Protein AF-A0A3C1KJ35-F1 (afdb_monomer)

Nearest PDB structures (foldseek):
  4p04-assembly1_A  TM=3.106E-01  e=1.933E+00  Escherichia coli
  3elq-assembly1_A  TM=2.850E-01  e=1.742E+00  Escherichia coli CFT073
  3ett-assembly1_A  TM=3.058E-01  e=2.381E+00  Escherichia coli CFT073
  4p04-assembly1_B  TM=2.835E-01  e=2.037E+00  Escherichia coli
  3elq-assembly1_B  TM=2.838E-01  e=2.784E+00  Escherichia coli CFT073

Foldseek 3Di:
DPDDDFDWDKDFPDWDDDVPDDIDTDIGTPARGKDWKWKWWQDPVGTHDTDIWIWGPQDVVVRRHTDIGHPPPPDDAQTWIWIGDPNDIDIDGHHDD

Structure (mmCIF, N/CA/C/O backbone):
data_AF-A0A3C1KJ35-F1
#
_entry.id   AF-A0A3C1KJ35-F1
#
loop_
_atom_site.group_PDB
_atom_site.id
_atom_site.type_symbol
_atom_site.label_atom_id
_atom_site.label_alt_id
_atom_site.label_comp_id
_atom_site.label_asym_id
_atom_site.label_entity_id
_atom_site.label_seq_id
_atom_site.pdbx_PDB_ins_code
_atom_site.Cartn_x
_atom_site.Cartn_y
_atom_site.Cartn_z
_atom_site.occupancy
_atom_site.B_iso_or_equiv
_atom_site.auth_seq_id
_atom_site.auth_comp_id
_atom_site.auth_asym_id
_atom_site.auth_atom_id
_atom_site.pdbx_PDB_model_num
ATOM 1 N N . GLU A 1 1 ? 4.527 -24.153 10.614 1.00 39.41 1 GLU A N 1
ATOM 2 C CA . GLU A 1 1 ? 4.685 -23.208 9.497 1.00 39.41 1 GLU A CA 1
ATOM 3 C C . GLU A 1 1 ? 4.177 -21.883 10.009 1.00 39.41 1 GLU A C 1
ATOM 5 O O . GLU A 1 1 ? 3.027 -21.823 10.421 1.00 39.41 1 GLU A O 1
ATOM 10 N N . ASP A 1 2 ? 5.057 -20.895 10.143 1.00 51.62 2 ASP A N 1
ATOM 11 C CA . ASP A 1 2 ? 4.631 -19.555 10.531 1.00 51.62 2 ASP A CA 1
ATOM 12 C C . ASP A 1 2 ? 3.979 -18.930 9.299 1.00 51.62 2 ASP A C 1
ATOM 14 O O . ASP A 1 2 ? 4.661 -18.682 8.302 1.00 51.62 2 ASP A O 1
ATOM 18 N N . ASP A 1 3 ? 2.658 -18.742 9.339 1.00 59.06 3 ASP A N 1
ATOM 19 C CA . ASP A 1 3 ? 1.968 -17.964 8.315 1.00 59.06 3 ASP A CA 1
ATOM 20 C C . ASP A 1 3 ? 2.662 -16.597 8.210 1.00 59.06 3 ASP A C 1
ATOM 22 O O . ASP A 1 3 ? 2.900 -15.948 9.240 1.00 59.06 3 ASP A O 1
ATOM 26 N N . PRO A 1 4 ? 3.024 -16.143 6.997 1.00 58.84 4 PRO A N 1
ATOM 27 C CA . PRO A 1 4 ? 3.622 -14.830 6.838 1.00 58.84 4 PRO A CA 1
ATOM 28 C C . PRO A 1 4 ? 2.679 -13.778 7.442 1.00 58.84 4 PRO A C 1
ATOM 30 O O . PRO A 1 4 ? 1.457 -13.888 7.304 1.00 58.84 4 PRO A O 1
ATOM 33 N N . PRO A 1 5 ? 3.210 -12.761 8.141 1.00 63.19 5 PRO A N 1
ATOM 34 C CA . PRO A 1 5 ? 2.376 -11.790 8.831 1.00 63.19 5 PRO A CA 1
ATOM 35 C C . PRO A 1 5 ? 1.520 -11.024 7.817 1.00 63.19 5 PRO A C 1
ATOM 37 O O . PRO A 1 5 ? 2.026 -10.174 7.087 1.00 63.19 5 PRO A O 1
ATOM 40 N N . ASN A 1 6 ? 0.216 -11.298 7.798 1.00 80.56 6 ASN A N 1
ATOM 41 C CA . ASN A 1 6 ? -0.748 -10.548 6.999 1.00 80.56 6 ASN A CA 1
ATOM 42 C C . ASN A 1 6 ? -0.977 -9.184 7.655 1.00 80.56 6 ASN A C 1
ATOM 44 O O . ASN A 1 6 ? -1.566 -9.090 8.735 1.00 80.56 6 ASN A O 1
ATOM 48 N N . TRP A 1 7 ? -0.478 -8.112 7.035 1.00 91.62 7 TRP A N 1
ATOM 49 C CA . TRP A 1 7 ? -0.642 -6.772 7.596 1.00 91.62 7 TRP A CA 1
ATOM 50 C C . TRP A 1 7 ? -2.073 -6.290 7.373 1.00 91.62 7 TRP A C 1
ATOM 52 O O . TRP A 1 7 ? -2.516 -6.125 6.240 1.00 91.62 7 TRP A O 1
ATOM 62 N N . VAL A 1 8 ? -2.793 -6.005 8.453 1.00 92.81 8 VAL A N 1
ATOM 63 C CA . VAL A 1 8 ? -4.105 -5.357 8.375 1.00 92.81 8 VAL A CA 1
ATOM 64 C C . VAL A 1 8 ? -3.894 -3.847 8.278 1.00 92.81 8 VAL A C 1
ATOM 66 O O . VAL A 1 8 ? -3.268 -3.248 9.154 1.00 92.81 8 VAL A O 1
ATOM 69 N N . LEU A 1 9 ? -4.416 -3.220 7.222 1.00 94.19 9 LEU A N 1
ATOM 70 C CA . LEU A 1 9 ? -4.296 -1.782 6.986 1.00 94.19 9 LEU A CA 1
ATOM 71 C C . LEU A 1 9 ? -5.650 -1.091 7.150 1.00 94.19 9 LEU A C 1
ATOM 73 O O . LEU A 1 9 ? -6.639 -1.493 6.539 1.00 94.19 9 LEU A O 1
ATOM 77 N N . ALA A 1 10 ? -5.682 -0.006 7.921 1.00 94.38 10 ALA A N 1
ATOM 78 C CA . ALA A 1 10 ? -6.878 0.795 8.153 1.00 94.38 10 ALA A CA 1
ATOM 79 C C . ALA A 1 10 ? -6.547 2.293 8.244 1.00 94.38 10 ALA A C 1
ATOM 81 O O . ALA A 1 10 ? -5.407 2.669 8.524 1.00 94.38 10 ALA A O 1
ATOM 82 N N . THR A 1 11 ? -7.545 3.150 8.028 1.00 95.31 11 THR A N 1
ATOM 83 C CA . THR A 1 11 ? -7.441 4.599 8.244 1.00 95.31 11 THR A CA 1
ATOM 84 C C . THR A 1 11 ? -8.237 5.031 9.460 1.00 95.31 11 THR A C 1
ATOM 86 O O . THR A 1 11 ? -9.304 4.494 9.751 1.00 95.31 11 THR A O 1
ATOM 89 N N . ILE A 1 12 ? -7.736 6.050 10.153 1.00 97.00 12 ILE A N 1
ATOM 90 C CA .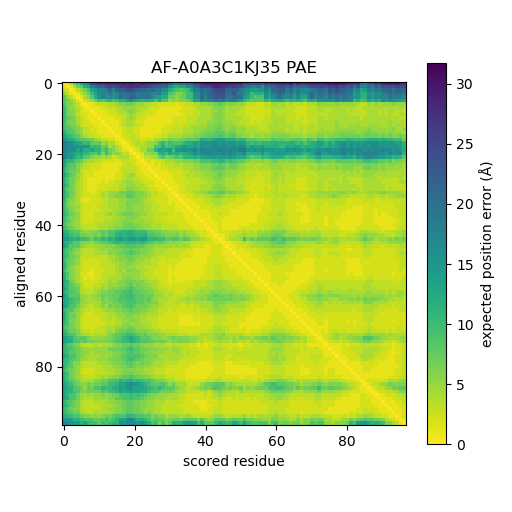 ILE A 1 12 ? -8.526 6.785 11.136 1.00 97.00 12 ILE A CA 1
ATOM 91 C C . ILE A 1 12 ? -9.376 7.803 10.374 1.00 97.00 12 ILE A C 1
ATOM 93 O O . ILE A 1 12 ? -8.843 8.685 9.702 1.00 97.00 12 ILE A O 1
ATOM 97 N N . ARG A 1 13 ? -10.699 7.680 10.482 1.00 97.44 13 ARG A N 1
ATOM 98 C CA . ARG A 1 13 ? -11.680 8.565 9.835 1.00 97.44 13 ARG A CA 1
ATOM 99 C C . ARG A 1 13 ? -11.997 9.786 10.677 1.00 97.44 13 ARG A C 1
ATOM 101 O O . ARG A 1 13 ? -12.201 10.868 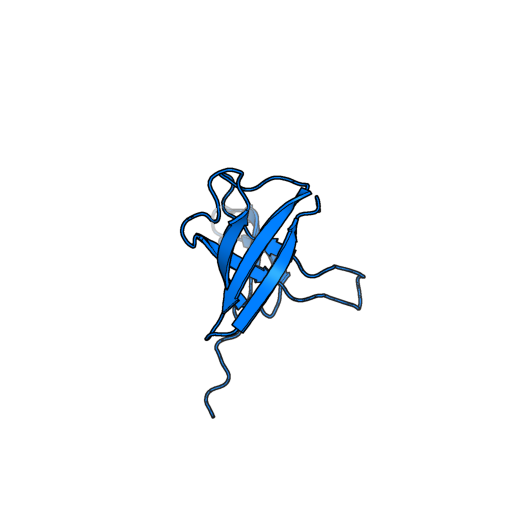10.138 1.00 97.44 13 ARG A O 1
ATOM 108 N N . TRP A 1 14 ? -12.051 9.605 11.990 1.00 97.19 14 TRP A N 1
ATOM 109 C CA . TRP A 1 14 ? -12.280 10.679 12.943 1.00 97.19 14 TRP A CA 1
ATOM 110 C C . TRP A 1 14 ? -11.796 10.268 14.330 1.00 97.19 14 TRP A C 1
ATOM 112 O O . TRP A 1 14 ? -11.711 9.083 14.657 1.00 97.19 14 TRP A O 1
ATOM 122 N N . VAL A 1 15 ? -11.513 11.274 15.151 1.00 96.69 15 VAL A N 1
ATOM 123 C CA . VAL A 1 15 ? -11.200 11.130 16.573 1.00 96.69 15 VAL A CA 1
ATOM 124 C C . VAL A 1 15 ? -12.104 12.091 17.335 1.00 96.69 15 VAL A C 1
ATOM 126 O O . VAL A 1 15 ? -12.231 13.250 16.946 1.00 96.69 15 VAL A O 1
ATOM 129 N N . SER A 1 16 ? -12.745 11.617 18.399 1.00 95.12 16 SER A N 1
ATOM 130 C CA . SER A 1 16 ? -13.592 12.432 19.269 1.00 95.12 16 SER A CA 1
ATOM 131 C C . SER A 1 16 ? -13.143 12.266 20.713 1.00 95.12 16 SER A C 1
ATOM 133 O O . SER A 1 16 ? -13.071 11.150 21.226 1.00 95.12 16 SER A O 1
ATOM 135 N N . GLN A 1 17 ? -12.825 13.385 21.359 1.00 93.69 17 GLN A N 1
ATOM 136 C CA . GLN A 1 17 ? -12.544 13.439 22.787 1.00 93.69 17 GLN A CA 1
ATOM 137 C C . GLN A 1 17 ? -13.720 14.132 23.465 1.00 93.69 17 GLN A C 1
ATOM 139 O O . GLN A 1 17 ? -14.034 15.280 23.160 1.00 93.69 17 GLN A O 1
ATOM 144 N N . LEU A 1 18 ? -14.393 13.408 24.351 1.00 87.75 18 LEU A N 1
A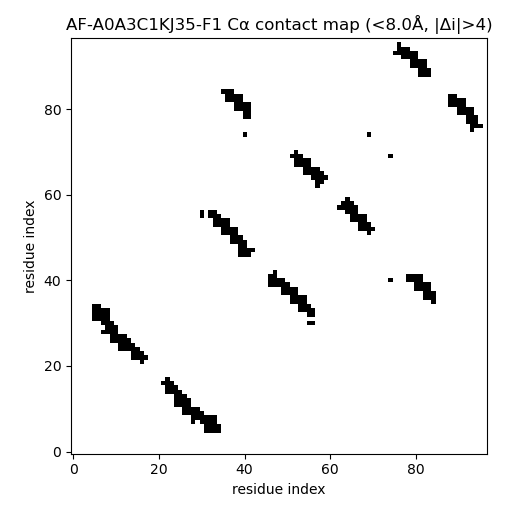TOM 145 C CA . LEU A 1 18 ? -15.512 13.912 25.135 1.00 87.75 18 LEU A CA 1
ATOM 146 C C . LEU A 1 18 ? -15.020 14.099 26.569 1.00 87.75 18 LEU A C 1
ATOM 148 O O . LEU A 1 18 ? -14.426 13.186 27.141 1.00 87.75 18 LEU A O 1
ATOM 152 N N . GLU A 1 19 ? -15.255 15.275 27.143 1.00 88.44 19 GLU A N 1
ATOM 153 C CA . GLU A 1 19 ? -14.830 15.585 28.508 1.00 88.44 19 GLU A CA 1
ATOM 154 C C . GLU A 1 19 ? -15.410 14.562 29.500 1.00 88.44 19 GLU A C 1
ATOM 156 O O . GLU A 1 19 ? -16.597 14.227 29.456 1.00 88.44 19 GLU A O 1
ATOM 161 N N . GLY A 1 20 ? -14.549 13.995 30.350 1.00 87.56 20 GLY A N 1
ATOM 162 C CA . GLY A 1 20 ? -14.926 12.939 31.295 1.00 87.56 20 GLY A CA 1
ATOM 163 C C . GLY A 1 20 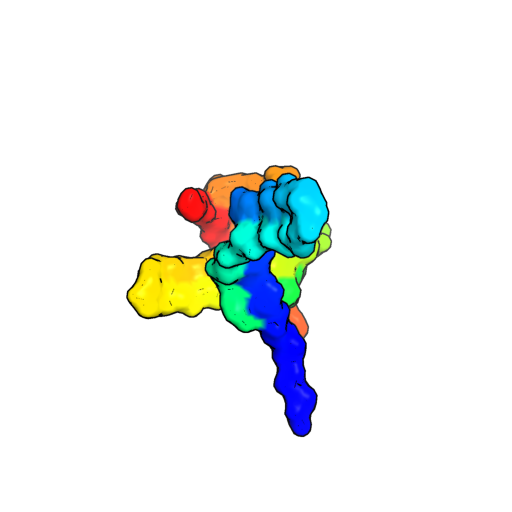? -15.221 11.561 30.676 1.00 87.56 20 GLY A C 1
ATOM 164 O O . GLY A 1 20 ? -15.709 10.684 31.387 1.00 87.56 20 GLY A O 1
ATOM 165 N N . LYS A 1 21 ? -14.943 11.336 29.382 1.00 87.06 21 LYS A N 1
ATOM 166 C CA . LYS A 1 21 ? -15.121 10.038 28.699 1.00 87.06 21 LYS A CA 1
ATOM 167 C C . LYS A 1 21 ? -13.844 9.581 27.986 1.00 87.06 21 LYS A C 1
ATOM 169 O O . LYS A 1 21 ? -12.888 10.336 27.835 1.00 87.06 21 LYS A O 1
ATOM 174 N N . SER A 1 22 ? -13.832 8.324 27.538 1.00 90.50 22 SER A N 1
ATOM 175 C CA . SER A 1 22 ? -12.755 7.788 26.703 1.00 90.50 22 SER A CA 1
ATOM 176 C C . SER A 1 22 ? -12.738 8.429 25.311 1.00 90.50 22 SER A C 1
ATOM 178 O O . SER A 1 22 ? -13.774 8.810 24.762 1.00 90.50 22 SER A O 1
ATOM 180 N N . THR A 1 23 ? -11.544 8.514 24.722 1.00 94.56 23 THR A N 1
ATOM 181 C CA . THR A 1 23 ? -11.369 8.888 23.315 1.00 94.56 23 THR A CA 1
ATOM 182 C C . THR A 1 23 ? -12.034 7.850 22.420 1.00 94.56 23 THR A C 1
ATOM 184 O O . THR A 1 23 ? -11.740 6.657 22.514 1.00 94.56 23 THR A O 1
ATOM 187 N N . LEU A 1 24 ? -12.899 8.312 21.523 1.00 95.25 24 LEU A N 1
ATOM 188 C CA . LEU A 1 24 ? -13.514 7.494 20.487 1.00 95.25 24 LEU A CA 1
ATOM 189 C C . LEU A 1 24 ? -12.771 7.700 19.165 1.00 95.25 24 LEU A C 1
ATOM 191 O O . LEU A 1 24 ? -12.400 8.824 18.821 1.00 95.25 24 LEU A O 1
ATOM 195 N N . VAL A 1 25 ? -12.575 6.619 18.414 1.00 96.38 25 VAL A N 1
ATOM 196 C CA . VAL A 1 25 ? -11.909 6.639 17.108 1.00 96.38 25 VAL A CA 1
ATOM 197 C C . VAL A 1 25 ? -12.765 5.869 16.112 1.00 96.38 25 VAL A C 1
ATOM 199 O O . VAL A 1 25 ? -13.073 4.699 16.329 1.00 96.38 25 VAL A O 1
ATOM 202 N N . GLY A 1 26 ? -13.135 6.520 15.012 1.00 97.00 26 GLY A N 1
ATOM 203 C CA . GLY A 1 26 ? -13.723 5.848 13.859 1.00 97.00 26 GLY A CA 1
ATOM 204 C C . GLY A 1 26 ? -12.622 5.329 12.947 1.00 97.00 26 GLY A C 1
ATOM 205 O O . GLY A 1 26 ? -11.771 6.109 12.520 1.00 97.00 26 GLY A O 1
ATOM 206 N N . VAL A 1 27 ? -12.643 4.036 12.632 1.00 96.75 27 VAL A N 1
ATOM 207 C CA . VAL A 1 27 ? -11.643 3.377 11.782 1.00 96.75 27 VAL A CA 1
ATOM 208 C C . VAL A 1 27 ? -12.321 2.785 10.545 1.00 96.75 27 VAL A C 1
ATOM 210 O O . VAL A 1 27 ? -13.399 2.206 10.651 1.00 96.75 27 VAL A O 1
ATOM 213 N N . GLU A 1 28 ? -11.691 2.924 9.380 1.00 94.81 28 GLU A N 1
ATOM 214 C CA . GLU A 1 28 ? -12.095 2.277 8.125 1.00 94.81 28 GLU A CA 1
ATOM 215 C C . GLU A 1 28 ? -11.015 1.284 7.693 1.00 94.81 28 GLU A C 1
ATOM 217 O O . GLU A 1 28 ? -9.858 1.664 7.504 1.00 94.81 28 GLU A O 1
ATOM 222 N N . LEU A 1 29 ? -11.388 0.017 7.526 1.00 91.56 29 LEU A N 1
ATOM 223 C CA . LEU A 1 29 ? -10.490 -1.017 7.022 1.00 91.56 29 LEU A CA 1
ATOM 224 C C . LEU A 1 29 ? -10.216 -0.790 5.527 1.00 91.56 29 LEU A C 1
ATOM 226 O O . LEU A 1 29 ? -11.147 -0.786 4.730 1.00 91.56 29 LEU A O 1
ATOM 230 N N . LEU A 1 30 ? -8.943 -0.646 5.149 1.00 90.06 30 LEU A N 1
ATOM 231 C CA . LEU A 1 30 ? -8.520 -0.546 3.747 1.00 90.06 30 LEU A CA 1
ATOM 232 C C . LEU A 1 30 ? -8.202 -1.910 3.140 1.00 90.06 30 LEU A C 1
ATOM 234 O O . LEU A 1 30 ? -8.494 -2.152 1.973 1.00 90.06 30 LEU A O 1
ATOM 238 N N . SER A 1 31 ? -7.544 -2.779 3.908 1.00 92.56 31 SER A N 1
ATOM 239 C CA . SER A 1 31 ? -7.201 -4.125 3.460 1.00 92.56 31 SER A CA 1
ATOM 240 C C . SER A 1 31 ? -6.972 -5.058 4.646 1.00 92.56 31 SER A C 1
ATOM 242 O O . SER A 1 31 ? -6.269 -4.679 5.587 1.00 92.56 31 SER A O 1
ATOM 244 N N . PRO A 1 32 ? -7.507 -6.288 4.600 1.00 88.25 32 PRO A N 1
ATOM 245 C CA . PRO A 1 32 ? -7.244 -7.305 5.611 1.00 88.25 32 PRO A CA 1
ATOM 246 C C . PRO A 1 32 ? -5.887 -8.013 5.440 1.00 88.25 32 PRO A C 1
ATOM 248 O O . PRO A 1 32 ? -5.488 -8.745 6.338 1.00 88.25 32 PRO A O 1
ATOM 251 N N . ALA A 1 33 ? -5.196 -7.841 4.307 1.00 91.06 33 ALA A N 1
ATOM 252 C CA . ALA A 1 33 ? -3.967 -8.578 4.004 1.00 91.06 33 ALA A CA 1
ATOM 253 C C . ALA A 1 33 ? -3.054 -7.789 3.055 1.00 91.06 33 ALA A C 1
ATOM 255 O O . ALA A 1 33 ? -3.001 -8.063 1.866 1.00 91.06 33 ALA A O 1
ATOM 256 N N . ALA A 1 34 ? -2.369 -6.766 3.553 1.00 94.00 34 ALA A N 1
ATOM 257 C CA . ALA A 1 34 ? -1.362 -6.030 2.799 1.00 94.00 34 ALA A CA 1
ATOM 258 C C . ALA A 1 34 ? -0.007 -6.754 2.816 1.00 94.00 34 ALA A C 1
ATOM 260 O O . ALA A 1 34 ? 0.404 -7.297 3.843 1.00 94.00 34 ALA A O 1
ATOM 261 N N . GLU A 1 35 ? 0.715 -6.684 1.700 1.00 93.25 35 GLU A N 1
ATOM 262 C CA . GLU A 1 35 ? 2.052 -7.263 1.558 1.00 93.25 35 GLU A CA 1
ATOM 263 C C . GLU A 1 35 ? 3.114 -6.173 1.333 1.00 93.25 35 GLU A C 1
ATOM 265 O O . GLU A 1 35 ? 2.866 -5.218 0.583 1.00 93.25 35 GLU A O 1
ATOM 270 N N . PRO A 1 36 ? 4.317 -6.296 1.925 1.00 94.06 36 PRO A N 1
ATOM 271 C CA . PRO A 1 36 ? 5.432 -5.394 1.658 1.00 94.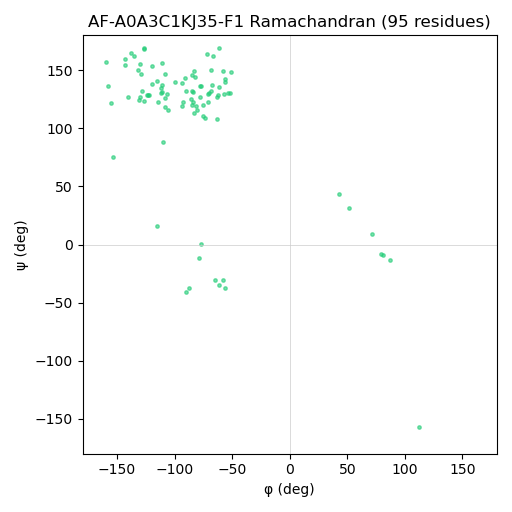06 36 PRO A CA 1
ATOM 272 C C . PRO A 1 36 ? 6.120 -5.727 0.331 1.00 94.06 36 PRO A C 1
ATOM 274 O O . PRO A 1 36 ? 6.574 -6.844 0.116 1.00 94.06 36 PRO A O 1
ATOM 277 N N . TRP A 1 37 ? 6.272 -4.735 -0.544 1.00 95.69 37 TRP A N 1
ATOM 278 C CA . TRP A 1 37 ? 6.945 -4.890 -1.837 1.00 95.69 37 TRP A CA 1
ATOM 279 C C . TRP A 1 37 ? 7.996 -3.791 -2.047 1.00 95.69 37 TRP A C 1
ATOM 281 O O . TRP A 1 37 ? 7.917 -2.695 -1.484 1.00 95.69 37 TRP A O 1
ATOM 291 N N . GLY A 1 38 ? 8.992 -4.069 -2.888 1.00 96.81 38 GLY A N 1
ATOM 292 C CA . GLY A 1 38 ? 9.848 -3.044 -3.487 1.00 96.81 38 GLY A CA 1
ATOM 293 C C . GLY A 1 38 ? 9.303 -2.633 -4.853 1.00 96.81 38 GLY A C 1
ATOM 294 O O . GLY A 1 38 ? 8.884 -3.490 -5.619 1.00 96.81 38 GLY A O 1
ATOM 295 N N . ALA A 1 39 ? 9.323 -1.349 -5.193 1.00 97.44 39 ALA A N 1
ATOM 296 C CA . ALA A 1 39 ? 8.922 -0.839 -6.501 1.00 97.44 39 ALA A CA 1
ATOM 297 C C . ALA A 1 39 ? 10.068 -0.064 -7.148 1.00 97.44 39 ALA A C 1
ATOM 299 O O . ALA A 1 39 ? 10.629 0.848 -6.543 1.00 97.44 39 ALA A O 1
ATOM 300 N N . ARG A 1 40 ? 10.391 -0.405 -8.395 1.00 97.31 40 ARG A N 1
ATOM 301 C CA . ARG A 1 40 ? 11.317 0.351 -9.243 1.00 97.31 40 ARG A CA 1
ATOM 302 C C . ARG A 1 40 ? 10.531 1.045 -10.340 1.00 97.31 40 ARG A C 1
ATOM 304 O O . ARG A 1 40 ? 9.784 0.399 -11.073 1.00 97.31 40 ARG A O 1
ATOM 311 N N . ILE A 1 41 ? 10.703 2.351 -10.447 1.00 96.94 41 ILE A N 1
ATOM 312 C CA . ILE A 1 41 ? 10.051 3.191 -11.445 1.00 96.94 41 ILE A CA 1
ATOM 313 C C . ILE A 1 41 ? 10.737 3.018 -12.796 1.00 96.94 41 ILE A C 1
ATOM 315 O O . ILE A 1 41 ? 11.964 3.044 -12.868 1.00 96.94 41 ILE A O 1
ATOM 319 N N . HIS A 1 42 ? 9.947 2.898 -13.863 1.00 96.50 42 HIS A N 1
ATOM 320 C CA . HIS A 1 42 ? 10.445 2.975 -15.235 1.00 96.50 42 HIS A CA 1
ATOM 321 C C . HIS A 1 42 ? 10.627 4.447 -15.613 1.00 96.50 42 HIS A C 1
ATOM 323 O O . HIS A 1 42 ? 9.652 5.199 -15.659 1.00 96.50 42 HIS A O 1
ATOM 329 N N . ALA A 1 43 ? 11.866 4.861 -15.863 1.00 91.38 43 ALA A N 1
ATOM 330 C CA . ALA A 1 43 ? 12.221 6.187 -16.355 1.00 91.38 43 ALA A CA 1
ATOM 331 C C . ALA A 1 43 ? 13.081 6.071 -17.623 1.00 91.38 43 ALA A C 1
ATOM 333 O O . ALA A 1 43 ? 13.585 4.999 -17.952 1.00 91.38 43 ALA A O 1
ATOM 334 N N . GLU A 1 44 ? 13.275 7.186 -18.329 1.00 90.75 44 GLU A N 1
ATOM 335 C CA . GLU A 1 44 ? 14.100 7.229 -19.547 1.00 90.75 44 GLU A CA 1
ATOM 336 C C . GLU A 1 44 ? 15.561 6.840 -19.280 1.00 90.75 44 GLU A C 1
ATOM 338 O O . GLU A 1 44 ? 16.186 6.170 -20.097 1.00 90.75 44 GLU A O 1
ATOM 343 N N . SER A 1 45 ? 16.092 7.195 -18.106 1.00 92.81 45 SER A N 1
ATOM 344 C CA . SER A 1 45 ? 17.438 6.820 -17.657 1.00 92.81 45 SER A CA 1
ATOM 345 C C . SER A 1 45 ? 17.549 5.371 -17.160 1.00 92.81 45 SER A C 1
ATOM 347 O O . SER A 1 45 ? 18.627 4.951 -16.739 1.00 92.81 45 SER A O 1
ATOM 349 N N . GLY A 1 46 ? 16.454 4.605 -17.193 1.00 93.94 46 GLY A N 1
ATOM 350 C CA . GLY A 1 46 ? 16.376 3.232 -16.707 1.00 93.94 46 GLY A CA 1
ATOM 351 C C . GLY A 1 46 ? 15.497 3.079 -15.464 1.00 93.94 46 GLY A C 1
ATOM 352 O O . GLY A 1 46 ? 14.582 3.860 -15.206 1.00 93.94 46 GLY A O 1
ATOM 353 N N . LEU A 1 47 ? 15.747 2.013 -14.704 1.00 95.81 47 LEU A N 1
ATOM 354 C CA . LEU A 1 47 ? 14.980 1.688 -13.504 1.00 95.81 47 LEU A CA 1
ATOM 355 C C . LEU A 1 47 ? 15.513 2.439 -12.281 1.00 95.81 47 LEU A C 1
ATOM 357 O O . LEU A 1 47 ? 16.707 2.359 -11.993 1.00 95.81 47 LEU A O 1
ATOM 361 N N . SER A 1 48 ? 14.625 3.068 -11.508 1.00 95.69 48 SER A N 1
ATOM 362 C CA . SER A 1 48 ? 15.001 3.700 -10.235 1.00 95.69 48 SER A CA 1
ATOM 363 C C . SER A 1 48 ? 15.553 2.696 -9.218 1.00 95.69 48 SER A C 1
ATOM 365 O O . SER A 1 48 ? 15.383 1.477 -9.351 1.00 95.69 48 SER A O 1
ATOM 367 N N . GLU A 1 49 ? 16.127 3.225 -8.138 1.00 95.38 49 GLU A N 1
ATOM 368 C CA . GLU A 1 49 ? 16.328 2.452 -6.914 1.00 95.38 49 GLU A CA 1
ATOM 369 C C . GLU A 1 49 ? 14.990 1.907 -6.379 1.00 95.38 49 GLU A C 1
ATOM 371 O O . GLU A 1 49 ? 13.944 2.540 -6.594 1.00 95.38 49 GLU A O 1
ATOM 376 N N . PRO A 1 50 ? 14.986 0.740 -5.707 1.00 95.12 50 PRO A N 1
ATOM 377 C CA . PRO A 1 50 ? 13.783 0.185 -5.100 1.00 95.12 50 PRO A CA 1
ATOM 378 C C . PRO A 1 50 ? 13.216 1.089 -3.999 1.00 95.12 50 PRO A C 1
ATOM 380 O O . PRO A 1 50 ? 13.905 1.458 -3.049 1.00 95.12 50 PRO A O 1
ATOM 383 N N . ILE A 1 51 ? 11.923 1.385 -4.087 1.00 96.44 51 ILE A N 1
ATOM 384 C CA . ILE A 1 51 ? 11.163 2.147 -3.094 1.00 96.44 51 ILE A CA 1
ATOM 385 C C . ILE A 1 51 ? 10.165 1.206 -2.417 1.00 96.44 51 ILE A C 1
ATOM 387 O O . ILE A 1 51 ? 9.488 0.432 -3.087 1.00 96.44 51 ILE A O 1
ATOM 391 N N . ARG A 1 52 ? 10.052 1.263 -1.087 1.00 95.62 52 ARG A N 1
ATOM 392 C CA . ARG A 1 52 ? 9.087 0.442 -0.338 1.00 95.62 52 ARG A CA 1
ATOM 393 C C . ARG A 1 52 ? 7.653 0.886 -0.629 1.00 95.62 52 ARG A C 1
ATOM 395 O O . ARG A 1 52 ? 7.346 2.075 -0.538 1.00 95.62 52 ARG A O 1
ATOM 402 N N . VAL A 1 53 ? 6.791 -0.076 -0.927 1.00 96.25 53 VAL A N 1
ATOM 403 C CA . VAL A 1 53 ? 5.352 0.101 -1.166 1.00 96.25 53 VAL A CA 1
ATOM 404 C C . VAL A 1 53 ? 4.576 -1.023 -0.478 1.00 96.25 53 VAL A C 1
ATOM 406 O O . VAL A 1 53 ? 5.163 -2.040 -0.099 1.00 96.25 53 VAL A O 1
ATOM 409 N N . LEU A 1 54 ? 3.263 -0.851 -0.322 1.00 95.56 54 LEU A N 1
ATOM 410 C CA . LEU A 1 54 ? 2.374 -1.933 0.110 1.00 95.56 54 LEU A CA 1
ATOM 411 C C . LEU A 1 54 ? 1.449 -2.317 -1.034 1.00 95.56 54 LEU A C 1
ATOM 413 O O . LEU A 1 54 ? 0.810 -1.445 -1.625 1.00 95.56 54 LEU A O 1
ATOM 417 N N . LEU A 1 55 ? 1.364 -3.610 -1.325 1.00 94.81 55 LEU A N 1
ATOM 418 C CA . LEU A 1 55 ? 0.363 -4.148 -2.234 1.00 94.81 55 LEU A CA 1
ATOM 419 C C . LEU A 1 55 ? -0.846 -4.595 -1.416 1.00 94.81 55 LEU A C 1
ATOM 421 O O . LEU A 1 55 ? -0.735 -5.464 -0.555 1.00 94.81 55 LEU A O 1
ATOM 425 N N . LEU A 1 56 ? -1.997 -3.990 -1.690 1.00 94.62 56 LEU A N 1
ATOM 426 C CA . LEU A 1 56 ? -3.285 -4.460 -1.205 1.00 94.62 56 LEU A CA 1
ATOM 427 C C . LEU A 1 56 ? -3.863 -5.430 -2.248 1.00 94.62 56 LEU A C 1
ATOM 429 O O . LEU A 1 56 ? -3.856 -5.101 -3.442 1.00 94.62 56 LEU A O 1
ATOM 433 N N . PRO A 1 57 ? -4.351 -6.609 -1.836 1.00 92.62 57 PRO A N 1
ATOM 434 C CA . PRO A 1 57 ? -4.938 -7.595 -2.723 1.00 92.62 57 PRO A CA 1
ATOM 435 C C . PRO A 1 57 ? -6.246 -7.081 -3.318 1.00 92.62 57 PRO A C 1
ATOM 437 O O . PRO A 1 57 ? -6.878 -6.154 -2.814 1.00 92.62 57 PRO A O 1
ATOM 440 N N . GLU A 1 58 ? -6.661 -7.728 -4.400 1.00 92.44 58 GLU A N 1
ATOM 441 C CA . GLU A 1 58 ? -7.993 -7.544 -4.965 1.00 92.44 58 GLU A CA 1
ATOM 442 C C . GLU A 1 58 ? -9.072 -7.950 -3.950 1.00 92.44 58 GLU A C 1
ATOM 444 O O . GLU A 1 58 ? -8.995 -9.029 -3.354 1.00 92.44 58 GLU A O 1
ATOM 449 N N . ILE A 1 59 ? -10.124 -7.138 -3.818 1.00 90.44 59 ILE A N 1
ATOM 450 C CA . ILE A 1 59 ? -11.331 -7.500 -3.065 1.00 90.44 59 ILE A CA 1
ATOM 451 C C . ILE A 1 59 ? -12.478 -7.691 -4.057 1.00 90.44 59 ILE A C 1
ATOM 453 O O . ILE A 1 59 ? -13.253 -6.778 -4.351 1.00 90.44 59 ILE A O 1
ATOM 457 N N . LYS A 1 60 ? -12.596 -8.923 -4.568 1.00 90.19 60 LYS A N 1
ATOM 458 C CA . 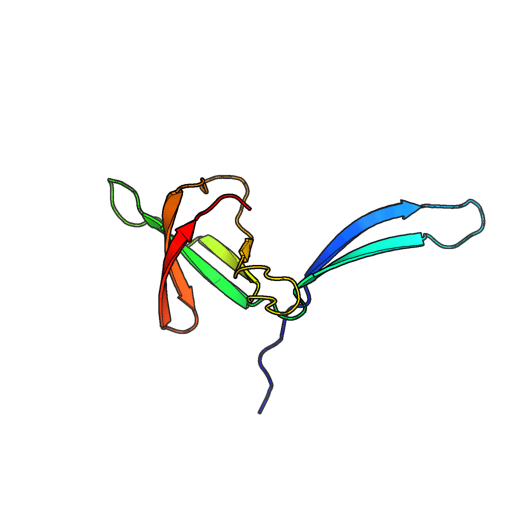LYS A 1 60 ? -13.550 -9.292 -5.632 1.00 90.19 60 LYS A CA 1
ATOM 459 C C . LYS A 1 60 ? -15.004 -8.964 -5.297 1.00 90.19 60 LYS A C 1
ATOM 461 O O . LYS A 1 60 ? -15.741 -8.534 -6.174 1.00 90.19 60 LYS A O 1
ATOM 466 N N . LEU A 1 61 ? -15.404 -9.138 -4.033 1.00 92.38 61 LEU A N 1
ATOM 467 C CA . LEU A 1 61 ? -16.781 -8.916 -3.574 1.00 92.38 61 LEU A CA 1
ATOM 468 C C . LEU A 1 61 ? -17.275 -7.485 -3.842 1.00 92.38 61 LEU A C 1
ATOM 470 O O . LEU A 1 61 ? -18.462 -7.283 -4.073 1.00 92.38 61 LEU A O 1
ATOM 474 N N . VAL A 1 62 ? -16.364 -6.511 -3.824 1.00 89.81 62 VAL A N 1
ATOM 475 C CA . VAL A 1 62 ? -16.660 -5.087 -4.038 1.00 89.81 62 VAL A CA 1
ATOM 476 C C . VAL A 1 62 ? -16.003 -4.542 -5.310 1.00 89.81 62 VAL A C 1
ATOM 478 O O . VAL A 1 62 ? -15.899 -3.332 -5.475 1.00 89.81 62 VAL A O 1
ATOM 481 N N . ALA A 1 63 ? -15.546 -5.429 -6.204 1.00 91.31 63 ALA A N 1
ATOM 482 C CA . ALA A 1 63 ? -14.836 -5.086 -7.439 1.00 91.31 63 ALA A CA 1
ATOM 483 C C . ALA A 1 63 ? -13.642 -4.128 -7.235 1.00 91.31 63 ALA A C 1
ATOM 485 O O . ALA A 1 63 ? -13.317 -3.330 -8.114 1.00 91.31 63 ALA A O 1
ATOM 486 N N . GLN A 1 64 ? -12.976 -4.206 -6.079 1.00 90.44 64 GLN A N 1
ATOM 487 C CA . GLN A 1 64 ? -11.805 -3.385 -5.795 1.00 90.44 64 GLN A CA 1
ATOM 488 C C . GLN A 1 64 ? -10.555 -4.061 -6.373 1.00 90.44 64 GLN A C 1
ATOM 490 O O . GLN A 1 64 ? -10.233 -5.182 -5.961 1.00 90.44 64 GLN A O 1
ATOM 495 N N . PRO A 1 65 ? -9.831 -3.412 -7.302 1.00 93.06 65 PRO A N 1
ATOM 496 C CA . PRO A 1 65 ? -8.644 -3.994 -7.909 1.00 93.06 65 PRO A CA 1
ATOM 497 C C . PRO A 1 65 ? -7.469 -4.041 -6.917 1.00 93.06 65 PRO A C 1
ATOM 499 O O . PRO A 1 65 ? -7.465 -3.317 -5.913 1.00 93.06 65 PRO A O 1
ATOM 502 N N . PRO A 1 66 ? -6.420 -4.832 -7.214 1.00 93.88 66 PRO A N 1
ATOM 503 C CA . PRO A 1 66 ? -5.159 -4.738 -6.491 1.00 93.88 66 PRO A CA 1
ATOM 504 C C . PRO A 1 66 ? -4.666 -3.292 -6.467 1.00 93.88 66 PRO A C 1
ATOM 506 O O . PRO A 1 66 ? -4.605 -2.628 -7.503 1.00 93.88 66 PRO A O 1
ATOM 509 N N . THR A 1 67 ? -4.306 -2.813 -5.285 1.00 95.31 67 THR A N 1
ATOM 510 C CA . THR A 1 67 ? -4.011 -1.399 -5.054 1.00 95.31 67 THR A CA 1
ATOM 511 C C . THR A 1 67 ? -2.620 -1.250 -4.463 1.00 95.31 67 THR A C 1
ATOM 513 O O . THR A 1 67 ? -2.300 -1.890 -3.469 1.00 95.31 67 THR A O 1
ATOM 516 N N . LEU A 1 68 ? -1.783 -0.393 -5.046 1.00 95.56 68 LEU A N 1
ATOM 517 C CA . LEU A 1 68 ? -0.488 -0.048 -4.462 1.00 95.56 68 LEU A CA 1
ATOM 518 C C . LEU A 1 68 ? -0.616 1.203 -3.596 1.00 95.56 68 LEU A C 1
ATOM 520 O O . LEU A 1 68 ? -0.970 2.270 -4.094 1.00 95.56 68 LEU A O 1
ATOM 524 N N . ILE A 1 69 ? -0.256 1.091 -2.319 1.00 95.19 69 ILE A N 1
ATOM 525 C CA . ILE A 1 69 ? 0.012 2.256 -1.478 1.00 95.19 69 ILE A CA 1
ATOM 526 C C . ILE A 1 69 ? 1.451 2.690 -1.732 1.00 95.19 69 ILE A C 1
ATOM 528 O O . ILE A 1 69 ? 2.406 1.983 -1.395 1.00 95.19 69 ILE A O 1
ATOM 532 N N . THR A 1 70 ? 1.599 3.865 -2.334 1.00 94.56 70 THR A N 1
ATOM 533 C CA . THR A 1 70 ? 2.892 4.452 -2.679 1.00 94.56 70 THR A CA 1
ATOM 534 C C . THR A 1 70 ? 3.178 5.686 -1.824 1.00 94.56 70 THR A C 1
ATOM 536 O O . THR A 1 70 ? 2.248 6.367 -1.380 1.00 94.56 70 THR A O 1
ATOM 539 N N . PRO A 1 71 ? 4.454 6.059 -1.633 1.00 92.94 71 PRO A N 1
ATOM 540 C CA . PRO A 1 71 ? 4.799 7.417 -1.238 1.00 92.94 71 PRO A CA 1
ATOM 541 C C . PRO A 1 71 ? 4.140 8.448 -2.161 1.00 92.94 71 PRO A C 1
ATOM 543 O O . PRO A 1 71 ? 3.956 8.212 -3.357 1.00 92.94 71 PRO A O 1
ATOM 546 N N . ARG A 1 72 ? 3.805 9.618 -1.608 1.00 87.75 72 ARG A N 1
ATOM 547 C CA . ARG A 1 72 ? 3.180 10.707 -2.374 1.00 87.75 72 ARG A CA 1
ATOM 548 C C . ARG A 1 72 ? 4.103 11.266 -3.463 1.00 87.75 72 ARG A C 1
ATOM 550 O O . ARG A 1 72 ? 3.624 11.760 -4.478 1.00 87.75 72 ARG A O 1
ATOM 557 N N . SER A 1 73 ? 5.416 11.239 -3.247 1.00 88.38 73 SER A N 1
ATOM 558 C CA . SER A 1 73 ? 6.414 11.701 -4.213 1.00 88.38 73 SER A CA 1
ATOM 559 C C . SER A 1 73 ? 6.875 10.561 -5.125 1.00 88.38 73 SER A C 1
ATOM 561 O O . SER A 1 73 ? 7.039 9.427 -4.688 1.00 88.38 73 SER A O 1
ATOM 563 N N . GLY A 1 74 ? 7.121 10.870 -6.400 1.00 88.06 74 GLY A N 1
ATOM 564 C CA . GLY A 1 74 ? 7.748 9.947 -7.357 1.00 88.06 74 GLY A CA 1
ATOM 565 C C . GLY A 1 74 ? 6.802 9.001 -8.106 1.00 88.06 74 GLY A C 1
ATOM 566 O O . GLY A 1 74 ? 7.214 8.451 -9.124 1.00 88.06 74 GLY A O 1
ATOM 567 N N . PHE A 1 75 ? 5.546 8.869 -7.671 1.00 94.19 75 PHE A N 1
ATOM 568 C CA . PHE A 1 75 ? 4.537 8.016 -8.306 1.00 94.19 75 PHE A CA 1
ATOM 569 C C . PHE A 1 75 ? 3.431 8.842 -8.971 1.00 94.19 75 PHE A C 1
ATOM 571 O O . PHE A 1 75 ? 2.970 9.845 -8.422 1.00 94.19 75 PHE A O 1
ATOM 578 N N . ARG A 1 76 ? 3.028 8.441 -10.177 1.00 92.19 76 ARG A N 1
ATOM 579 C CA . ARG A 1 76 ? 2.045 9.118 -11.030 1.00 92.19 76 ARG A CA 1
ATOM 580 C C . ARG A 1 76 ? 1.191 8.094 -11.767 1.00 92.19 76 ARG A C 1
ATOM 582 O O . ARG A 1 76 ? 1.618 6.971 -12.031 1.00 92.19 76 ARG A O 1
ATOM 589 N N . GLU A 1 77 ? -0.013 8.508 -12.137 1.00 93.00 77 GLU A N 1
ATOM 590 C CA . GLU A 1 77 ? -0.875 7.737 -13.031 1.00 93.00 77 GLU A CA 1
ATOM 591 C C . GLU A 1 77 ? -0.162 7.428 -14.359 1.00 93.00 77 GLU A C 1
ATOM 593 O O . GLU A 1 77 ? 0.608 8.239 -14.875 1.00 93.00 77 GLU A O 1
ATOM 598 N N . GLY A 1 78 ? -0.389 6.229 -14.899 1.00 93.88 78 GLY A N 1
ATOM 599 C CA . GLY A 1 78 ? 0.201 5.756 -16.152 1.00 93.88 78 GLY A CA 1
ATOM 600 C C . GLY A 1 78 ? 1.646 5.264 -16.037 1.00 93.88 78 GLY A C 1
ATOM 601 O O . GLY A 1 78 ? 2.163 4.666 -16.984 1.00 93.88 78 GLY A O 1
ATOM 602 N N . GLN A 1 79 ? 2.298 5.459 -14.890 1.00 94.50 79 GLN A N 1
ATOM 603 C CA . GLN A 1 79 ? 3.698 5.099 -14.690 1.00 94.50 79 GLN A CA 1
ATOM 604 C C . GLN A 1 79 ? 3.889 3.578 -14.642 1.00 94.50 79 GLN A C 1
ATOM 606 O O . GLN A 1 79 ? 3.182 2.865 -13.926 1.00 94.50 79 GLN A O 1
ATOM 611 N N . GLY A 1 80 ? 4.852 3.080 -15.420 1.00 97.31 80 GLY A N 1
ATOM 612 C CA . GLY A 1 80 ? 5.285 1.685 -15.380 1.00 97.31 80 GLY A CA 1
ATOM 613 C C . GLY A 1 80 ? 6.201 1.432 -14.188 1.00 97.31 80 GLY A C 1
ATOM 614 O O . GLY A 1 80 ? 7.081 2.246 -13.900 1.00 97.31 80 GLY A O 1
ATOM 615 N N . LEU A 1 81 ? 5.992 0.315 -13.496 1.00 97.81 81 LEU A N 1
ATOM 616 C CA . LEU A 1 81 ? 6.803 -0.113 -12.362 1.00 97.81 81 LEU A CA 1
ATOM 617 C C . LEU A 1 81 ? 7.205 -1.581 -12.518 1.00 97.81 81 LEU A C 1
ATOM 619 O O . LEU A 1 81 ? 6.438 -2.395 -13.036 1.00 97.81 81 LEU A O 1
ATOM 623 N N . THR A 1 82 ? 8.364 -1.934 -11.969 1.00 97.94 82 THR A N 1
ATOM 624 C CA . THR A 1 82 ? 8.722 -3.320 -11.648 1.00 97.94 82 THR A CA 1
ATOM 625 C C . THR A 1 82 ? 8.643 -3.504 -10.139 1.00 97.94 82 THR A C 1
ATOM 627 O O . THR A 1 82 ? 9.396 -2.878 -9.392 1.00 97.94 82 THR A O 1
ATOM 630 N N . LEU A 1 83 ? 7.725 -4.355 -9.692 1.00 97.75 83 LEU A N 1
ATOM 631 C CA . LEU A 1 83 ? 7.582 -4.762 -8.301 1.00 97.75 83 LEU A CA 1
ATOM 632 C C . LEU A 1 83 ? 8.518 -5.931 -7.985 1.00 97.75 83 LEU A C 1
ATOM 634 O O . LEU A 1 83 ? 8.743 -6.782 -8.844 1.00 97.75 83 LEU A O 1
ATOM 638 N N . LEU A 1 84 ? 9.030 -5.972 -6.758 1.00 97.12 84 LEU A N 1
ATOM 639 C CA . LEU A 1 84 ? 10.000 -6.933 -6.238 1.00 97.12 84 LEU A CA 1
ATOM 640 C C . LEU A 1 84 ? 9.494 -7.507 -4.908 1.00 97.12 84 LEU A C 1
ATOM 642 O O . LEU A 1 84 ? 9.197 -6.735 -3.992 1.00 97.12 84 LEU A O 1
ATOM 646 N N . HIS A 1 85 ? 9.440 -8.833 -4.781 1.00 93.38 85 HIS A N 1
ATOM 647 C CA . HIS A 1 85 ? 9.048 -9.514 -3.541 1.00 93.38 85 HIS A CA 1
ATOM 648 C C . HIS A 1 85 ? 9.641 -10.919 -3.479 1.00 93.38 85 HIS A C 1
ATOM 650 O O . HIS A 1 85 ? 9.417 -11.710 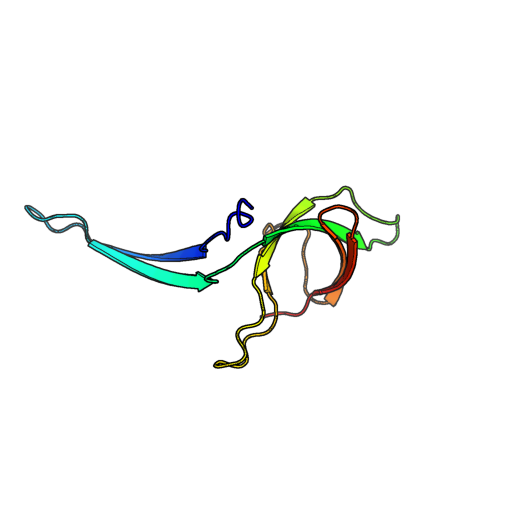-4.386 1.00 93.38 85 HIS A O 1
A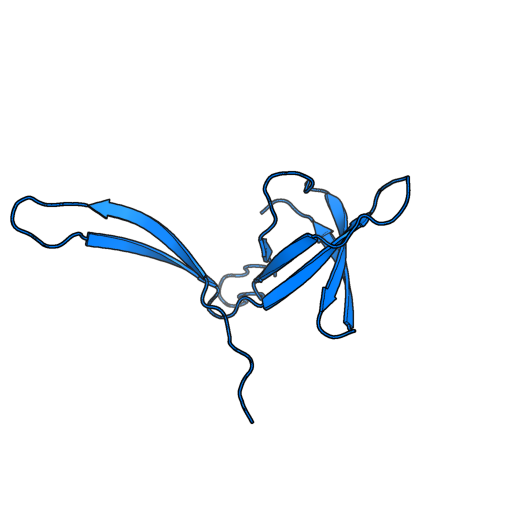TOM 656 N N . HIS A 1 86 ? 10.426 -11.225 -2.439 1.00 87.81 86 HIS A N 1
ATOM 657 C CA . HIS A 1 86 ? 11.049 -12.543 -2.215 1.00 87.81 86 HIS A CA 1
ATOM 658 C C . HIS A 1 86 ? 11.658 -13.203 -3.474 1.00 87.81 86 HIS A C 1
ATOM 660 O O . HIS A 1 86 ? 11.477 -14.389 -3.725 1.00 87.81 86 HIS A O 1
ATOM 666 N N . GLY A 1 87 ? 12.376 -12.426 -4.294 1.00 87.94 87 GLY A N 1
ATOM 667 C CA . GLY A 1 87 ? 12.997 -12.909 -5.537 1.00 87.94 87 GLY A CA 1
ATOM 668 C C . GLY A 1 87 ? 12.056 -12.996 -6.747 1.00 87.94 87 GLY A C 1
ATOM 669 O O . GLY A 1 87 ? 12.530 -13.164 -7.869 1.00 87.94 87 GLY A O 1
ATOM 670 N N . ALA A 1 88 ? 10.748 -12.814 -6.560 1.00 90.81 88 ALA A N 1
ATOM 671 C CA . ALA A 1 88 ? 9.784 -12.647 -7.638 1.00 90.81 88 ALA A CA 1
ATOM 672 C C . ALA A 1 88 ? 9.736 -11.190 -8.117 1.00 90.81 88 ALA A C 1
ATOM 674 O O . ALA A 1 88 ? 9.932 -10.243 -7.345 1.00 90.81 88 ALA A O 1
ATOM 675 N N . THR A 1 89 ? 9.437 -11.014 -9.405 1.00 96.06 89 THR A N 1
ATOM 676 C CA . THR A 1 89 ? 9.236 -9.693 -10.003 1.00 96.06 89 THR A CA 1
ATOM 677 C C . THR A 1 89 ? 7.932 -9.629 -10.783 1.00 96.06 89 THR A C 1
ATOM 679 O O . THR A 1 89 ? 7.494 -10.623 -11.363 1.00 96.06 89 THR A O 1
ATOM 682 N N . ARG A 1 90 ? 7.297 -8.455 -10.795 1.00 95.75 90 ARG A N 1
ATOM 683 C CA . ARG A 1 90 ? 6.057 -8.216 -11.541 1.00 95.75 90 ARG A CA 1
ATOM 684 C C . ARG A 1 90 ? 6.073 -6.834 -12.173 1.00 95.75 90 ARG A C 1
ATOM 686 O O . ARG A 1 90 ? 6.236 -5.842 -11.473 1.00 95.75 90 ARG A O 1
ATOM 693 N N . ASN A 1 91 ? 5.836 -6.754 -13.477 1.00 97.19 91 ASN A N 1
ATOM 694 C CA . ASN A 1 91 ? 5.635 -5.469 -14.140 1.00 97.19 91 ASN A CA 1
ATOM 695 C C . ASN A 1 91 ? 4.174 -5.033 -14.005 1.00 97.19 91 ASN A C 1
ATOM 697 O O . ASN A 1 91 ? 3.258 -5.817 -14.259 1.00 97.19 91 ASN A O 1
ATOM 701 N N . VAL A 1 92 ? 3.963 -3.784 -13.601 1.00 96.50 92 VAL A N 1
ATOM 702 C CA . VAL A 1 92 ? 2.638 -3.179 -13.438 1.00 96.50 92 VAL A CA 1
ATOM 703 C C . VAL A 1 92 ? 2.626 -1.776 -14.032 1.00 96.50 92 VAL A C 1
ATOM 705 O O . VAL A 1 92 ? 3.672 -1.160 -14.233 1.00 96.50 92 VAL A O 1
ATOM 708 N N . ARG A 1 93 ? 1.430 -1.255 -14.295 1.00 96.50 93 ARG A N 1
ATOM 709 C CA . ARG A 1 93 ? 1.218 0.145 -14.655 1.00 96.50 93 ARG A CA 1
ATOM 710 C C . ARG A 1 93 ? 0.238 0.749 -13.664 1.00 96.50 93 ARG A C 1
ATOM 712 O O . ARG A 1 93 ? -0.825 0.175 -13.443 1.00 96.50 93 ARG A O 1
ATOM 719 N N . LEU A 1 94 ? 0.602 1.882 -13.076 1.00 94.88 94 LEU A N 1
ATOM 720 C CA . LEU A 1 94 ? -0.282 2.593 -12.166 1.00 94.88 94 LEU A CA 1
ATOM 721 C C . LEU A 1 94 ? -1.482 3.161 -12.918 1.00 94.88 94 LEU A C 1
ATOM 723 O O . LEU A 1 94 ? -1.345 3.733 -13.999 1.00 94.88 94 LEU A O 1
ATOM 727 N N . GLN A 1 95 ? -2.648 3.029 -12.306 1.00 93.06 95 GLN A N 1
ATOM 728 C CA . GLN A 1 95 ? -3.881 3.687 -12.710 1.00 93.06 95 GLN A CA 1
ATOM 729 C C . GLN A 1 95 ? -4.341 4.561 -11.550 1.00 93.06 95 GLN A C 1
ATOM 731 O O . GLN A 1 95 ? -3.988 4.299 -10.397 1.00 93.06 95 GLN A O 1
ATOM 736 N N . ARG A 1 96 ? -5.092 5.617 -11.848 1.00 84.44 96 ARG A N 1
ATOM 737 C CA . ARG A 1 96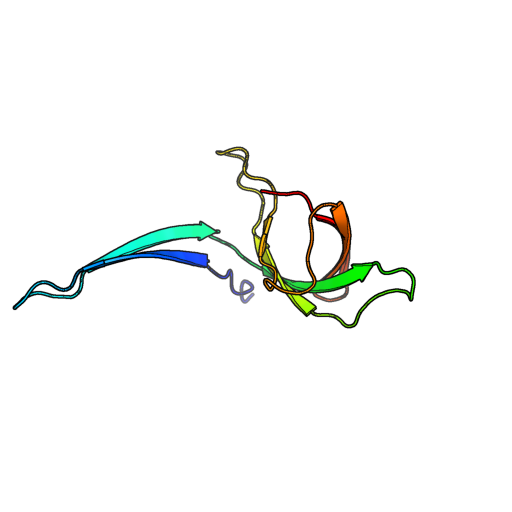 ? -5.730 6.396 -10.793 1.00 84.44 96 ARG A CA 1
ATOM 738 C C . ARG A 1 96 ? -6.865 5.572 -10.182 1.00 84.44 96 ARG A C 1
ATOM 740 O O . ARG A 1 96 ? -7.673 5.020 -10.924 1.00 84.44 96 ARG A O 1
ATOM 747 N N . LEU A 1 97 ? -6.860 5.482 -8.851 1.00 76.38 97 LEU A N 1
ATOM 748 C CA . LEU A 1 97 ? -7.965 4.949 -8.048 1.00 76.38 97 LEU A CA 1
ATOM 749 C C . LEU A 1 97 ? -9.142 5.922 -8.046 1.00 76.38 97 LEU A C 1
ATOM 751 O O . LEU A 1 97 ? -8.876 7.150 -8.034 1.00 76.38 97 LEU A O 1
#

InterPro domains:
  IPR059544 Cyclic-di-GMP receptor FimW, C-terminal beta-barrel domain [PF27125] (40-97)

Radius of gyration: 17.07 Å; Cα contacts (8 Å, |Δi|>4): 170; chains: 1; bounding box: 34×39×51 Å

Secondary structure (DSSP, 8-state):
------EEEEEEEEEE--TTSPPEEEEEEEEEEEEEEEEEEEETTEEPPPEEEEEEPPBGGGTBPPEEE--SSS--TT-EEEEEETTEEEEEE----

Mean predicted aligned error: 5.15 Å

pLDDT: mean 91.28, std 9.54, range [39.41, 97.94]

Organism: NCBI:txid287487

Solvent-accessible surface area (backbone atoms only — not comparable to full-atom values): 5981 Å² total; per-residue (Å²): 131,83,75,76,84,61,39,67,40,65,45,80,77,46,76,46,80,45,91,98,54,73,74,46,70,44,72,44,82,75,34,78,47,32,43,80,31,33,36,20,44,66,48,96,96,41,71,49,73,74,39,77,31,36,41,29,63,60,41,72,94,75,72,39,64,66,40,75,53,65,60,85,72,97,64,56,68,71,40,42,33,41,36,40,46,98,91,45,74,45,82,50,64,40,68,80,129

Sequence (97 aa):
EDDPPNWVLATIRWVSQLEGKSTLVGVELLSPAAEPWGARIHAESGLSEPIRVLLLPEIKLVAQPPTLITPRSGFREGQGLTLLHHGATRNVRLQRL